Protein AF-A0A8T5KUJ0-F1 (afdb_monomer)

Secondary structure (DSSP, 8-state):
-HHHHHHHHHHHHHHH--HHHHHHHHHHSHHHHHHHHTTTSTTHHHHHHHHHHHHHHHHHHHHHHHHHHHHHHHHHHTT-

Radius of gyration: 16.42 Å; Cα contacts (8 Å, |Δi|>4): 21; chains: 1; bounding box: 32×23×53 Å

Sequence (80 aa):
MKGEEYEIKFWKEWLKGNLLEKHKLVKKLPLFKTCLKMKDTKAWKDSFDTLINGYFEDLESAVYTKVRIENKKEKSHKKK

Solvent-accessible surface area (backbone atoms only — not comparable to full-atom values): 4611 Å² total; per-residue (Å²): 120,80,67,66,59,49,52,51,51,48,50,55,49,49,75,72,36,53,76,69,50,37,53,54,52,53,64,68,36,69,67,44,56,57,49,63,75,48,60,90,41,93,63,33,64,66,53,46,52,54,51,51,51,52,51,50,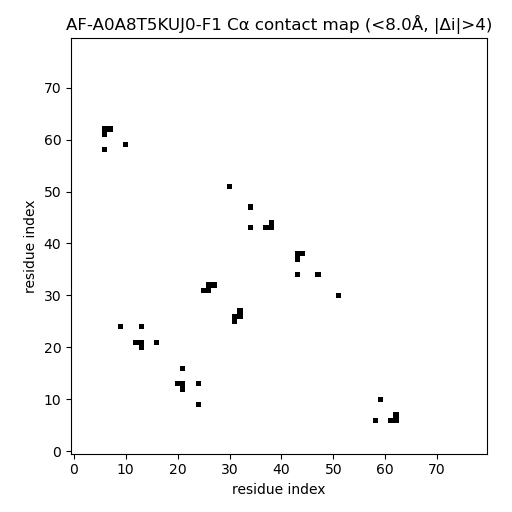52,52,48,48,53,52,43,52,53,48,56,52,50,50,55,55,52,52,59,62,61,76,73,114

pLDDT: mean 75.54, std 10.69, range [41.59, 86.94]

Structure (mmCIF, N/CA/C/O backbone):
data_AF-A0A8T5KUJ0-F1
#
_entry.id   AF-A0A8T5KUJ0-F1
#
loop_
_atom_site.group_PDB
_atom_site.id
_atom_site.type_symbol
_atom_site.label_atom_id
_atom_site.label_alt_id
_atom_site.label_comp_id
_atom_site.label_asym_id
_atom_site.label_entity_id
_atom_site.label_seq_id
_atom_site.pdbx_PDB_ins_code
_atom_site.Cartn_x
_atom_site.Cartn_y
_atom_site.Cartn_z
_atom_site.occupancy
_atom_site.B_iso_or_equiv
_atom_site.auth_seq_id
_atom_site.auth_comp_id
_atom_site.auth_asym_id
_atom_site.auth_atom_id
_atom_site.pdbx_PDB_model_num
ATOM 1 N N . MET A 1 1 ? 1.596 12.841 12.177 1.00 47.69 1 MET A N 1
ATOM 2 C CA . MET A 1 1 ? 0.210 13.236 11.850 1.00 47.69 1 MET A CA 1
ATOM 3 C C . MET A 1 1 ? -0.153 13.210 1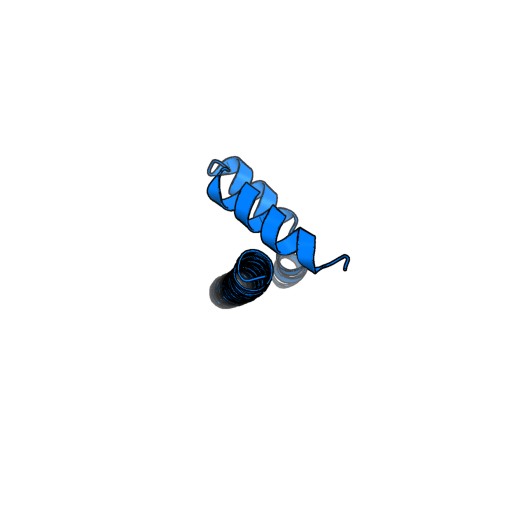0.359 1.00 47.69 1 MET A C 1
ATOM 5 O O . MET A 1 1 ? -1.222 12.707 10.073 1.00 47.69 1 MET A O 1
ATOM 9 N N . LYS A 1 2 ? 0.657 13.665 9.378 1.00 53.66 2 LYS A N 1
ATOM 10 C CA . LYS A 1 2 ? 0.231 13.621 7.947 1.00 53.66 2 LYS A CA 1
ATOM 11 C C . LYS A 1 2 ? 0.326 12.252 7.246 1.00 53.66 2 LYS A C 1
ATOM 13 O O . LYS A 1 2 ? -0.433 12.010 6.316 1.00 53.66 2 LYS A O 1
ATOM 18 N N . GLY A 1 3 ? 1.239 11.371 7.664 1.00 55.84 3 GLY A N 1
ATOM 19 C CA . GLY A 1 3 ? 1.369 10.029 7.071 1.00 55.84 3 GLY A CA 1
ATOM 20 C C . GLY A 1 3 ? 0.294 9.050 7.547 1.00 55.84 3 GLY A C 1
ATOM 21 O O . GLY A 1 3 ? -0.152 8.198 6.793 1.00 55.84 3 GLY A O 1
ATOM 22 N N . GLU A 1 4 ? -0.190 9.222 8.777 1.00 60.72 4 GLU A N 1
ATOM 23 C CA . GLU A 1 4 ? -0.957 8.181 9.459 1.00 60.72 4 GLU A CA 1
ATOM 24 C C . GLU A 1 4 ? -2.395 8.032 8.945 1.00 60.72 4 GLU A C 1
ATOM 26 O O . GLU A 1 4 ? -2.872 6.904 8.805 1.00 60.72 4 GLU A O 1
ATOM 31 N N . GLU A 1 5 ? -3.054 9.150 8.615 1.00 70.38 5 GLU A N 1
ATOM 32 C CA . GLU A 1 5 ? -4.375 9.177 7.966 1.00 70.38 5 GLU A CA 1
ATOM 33 C C . GLU A 1 5 ? -4.325 8.694 6.514 1.00 70.38 5 GLU A C 1
ATOM 35 O O . GLU A 1 5 ? -5.295 8.117 6.019 1.00 70.38 5 GLU A O 1
ATOM 40 N N . TYR A 1 6 ? -3.198 8.914 5.831 1.00 77.25 6 TYR A N 1
ATOM 41 C CA . TYR A 1 6 ? -3.035 8.525 4.435 1.00 77.25 6 TYR A CA 1
ATOM 42 C C . TYR A 1 6 ? -3.142 7.007 4.265 1.00 77.25 6 TYR A C 1
ATOM 44 O O . TYR A 1 6 ? -3.850 6.549 3.376 1.00 77.25 6 TYR A O 1
ATOM 52 N N . GLU A 1 7 ? -2.515 6.231 5.149 1.00 76.75 7 GLU A N 1
ATOM 53 C CA . GLU A 1 7 ? -2.462 4.765 5.061 1.00 76.75 7 GLU A CA 1
ATOM 54 C C . GLU A 1 7 ? -3.845 4.127 5.280 1.00 76.75 7 GLU A C 1
ATOM 56 O O . GLU A 1 7 ? -4.273 3.262 4.516 1.00 76.75 7 GLU A O 1
ATOM 61 N N . ILE A 1 8 ? -4.602 4.615 6.270 1.00 80.25 8 ILE A N 1
ATOM 62 C CA . ILE A 1 8 ? -5.968 4.139 6.546 1.00 80.25 8 ILE A CA 1
ATOM 63 C C . ILE A 1 8 ? -6.919 4.550 5.416 1.00 80.25 8 ILE A C 1
ATOM 65 O O . ILE A 1 8 ? -7.771 3.761 4.996 1.00 80.25 8 ILE A O 1
ATOM 69 N N . LYS A 1 9 ? -6.797 5.784 4.913 1.00 83.00 9 LYS A N 1
ATOM 70 C CA . LYS A 1 9 ? -7.611 6.271 3.796 1.00 83.00 9 LYS A CA 1
ATOM 71 C C . LYS A 1 9 ? -7.319 5.483 2.518 1.00 83.00 9 LYS A C 1
ATOM 73 O O . LYS A 1 9 ? -8.260 5.045 1.862 1.00 83.00 9 LYS A O 1
ATOM 78 N N . PHE A 1 10 ? -6.043 5.230 2.233 1.00 84.12 10 PHE A N 1
ATOM 79 C CA . PHE A 1 10 ? -5.600 4.407 1.114 1.00 84.12 10 PHE A CA 1
ATOM 80 C C . PHE A 1 10 ? -6.226 3.012 1.169 1.00 84.12 10 PHE A C 1
ATOM 82 O O . PHE A 1 10 ? -6.845 2.599 0.195 1.00 84.12 10 PHE A O 1
ATOM 89 N N . TRP A 1 11 ? -6.163 2.321 2.313 1.00 82.06 11 TRP A N 1
ATOM 90 C CA . TRP A 1 11 ? -6.772 0.995 2.464 1.00 82.06 11 TRP A CA 1
ATOM 91 C C . TRP A 1 11 ? -8.298 1.007 2.336 1.00 82.06 11 TRP A C 1
ATOM 93 O O . TRP A 1 11 ? -8.872 0.114 1.714 1.00 82.06 11 TRP A O 1
ATOM 103 N N . LYS A 1 12 ? -8.977 2.036 2.856 1.00 83.44 12 LYS A N 1
ATOM 104 C CA . LYS A 1 12 ? -10.430 2.197 2.674 1.00 83.44 12 LYS A CA 1
ATOM 105 C C . LYS A 1 12 ? -10.808 2.372 1.202 1.00 83.44 12 LYS A C 1
ATOM 107 O O . LYS A 1 12 ? -11.779 1.763 0.758 1.00 83.44 12 LYS A O 1
ATOM 112 N N . GLU A 1 13 ? -10.064 3.188 0.457 1.00 86.94 13 GLU A N 1
ATOM 113 C CA . GLU A 1 13 ? -10.276 3.380 -0.983 1.00 86.94 13 GLU A CA 1
ATOM 114 C C . GLU A 1 13 ? -9.876 2.126 -1.782 1.00 86.94 13 GLU A C 1
ATOM 116 O O . GLU A 1 13 ? -10.577 1.750 -2.716 1.00 86.94 13 GLU A O 1
ATOM 121 N N . TRP A 1 14 ? -8.819 1.417 -1.377 1.00 85.00 14 TRP A N 1
ATOM 122 C CA . TRP A 1 14 ? -8.375 0.163 -1.992 1.00 85.00 14 TRP A CA 1
ATOM 123 C C . TRP A 1 14 ? -9.413 -0.954 -1.862 1.00 85.00 14 TRP A C 1
ATOM 125 O O . TRP A 1 14 ? -9.722 -1.625 -2.845 1.00 85.00 14 TRP A O 1
ATOM 135 N N . LEU A 1 15 ? -9.985 -1.141 -0.669 1.00 82.81 15 LEU A N 1
ATOM 136 C CA . LEU A 1 15 ? -10.989 -2.177 -0.408 1.00 82.81 15 LEU A CA 1
ATOM 137 C C . LEU A 1 15 ? -12.325 -1.889 -1.104 1.00 82.81 15 LEU A C 1
ATOM 139 O O . LEU A 1 15 ? -12.999 -2.822 -1.534 1.00 82.81 15 LEU A O 1
ATOM 143 N N . LYS A 1 16 ? -12.706 -0.611 -1.227 1.00 86.12 16 LYS A N 1
ATOM 144 C CA . LYS A 1 16 ? -13.957 -0.190 -1.883 1.00 86.12 16 LYS A CA 1
ATOM 145 C C . LYS A 1 16 ? -13.829 -0.014 -3.397 1.00 86.12 16 LYS A C 1
ATOM 147 O O . LYS A 1 16 ? -14.836 -0.048 -4.098 1.00 86.12 16 LYS A O 1
ATOM 152 N N . GLY A 1 17 ? -12.615 0.205 -3.894 1.00 84.56 17 GLY A N 1
ATOM 153 C CA . GLY A 1 17 ? -12.354 0.505 -5.294 1.00 84.56 17 GLY A CA 1
ATOM 154 C C . GLY A 1 17 ? -12.530 -0.707 -6.207 1.00 84.56 17 GLY A C 1
ATOM 155 O O . GLY A 1 17 ? -12.128 -1.830 -5.891 1.00 84.56 17 GLY A O 1
ATOM 156 N N . ASN A 1 18 ? -13.076 -0.466 -7.398 1.00 85.94 18 ASN A N 1
ATOM 157 C CA . ASN A 1 18 ? -13.040 -1.442 -8.485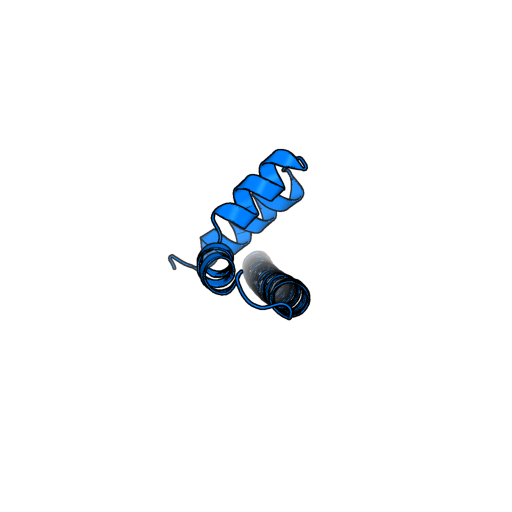 1.00 85.94 18 ASN A CA 1
ATOM 158 C C . ASN A 1 18 ? -11.614 -1.562 -9.074 1.00 85.94 18 ASN A C 1
ATOM 160 O O . ASN A 1 18 ? -10.702 -0.821 -8.704 1.00 85.94 18 ASN A O 1
ATOM 164 N N . LEU A 1 19 ? -11.403 -2.492 -10.011 1.00 80.69 19 LEU A N 1
ATOM 165 C CA . LEU A 1 19 ? -10.079 -2.743 -10.604 1.00 80.69 19 LEU A CA 1
ATOM 166 C C . LEU A 1 19 ? -9.433 -1.473 -11.203 1.00 80.69 19 LEU A C 1
ATOM 168 O O . LEU A 1 19 ? -8.226 -1.263 -11.075 1.00 80.69 19 LEU A O 1
ATOM 172 N N . LEU A 1 20 ? -10.237 -0.596 -11.813 1.00 83.62 20 LEU A N 1
ATOM 173 C CA . LEU A 1 20 ? -9.773 0.659 -12.407 1.00 83.62 20 LEU A CA 1
ATOM 174 C C . LEU A 1 20 ? -9.330 1.667 -11.334 1.00 83.62 20 LEU A C 1
ATOM 176 O O . LEU A 1 20 ? -8.301 2.327 -11.483 1.00 83.62 20 LEU A O 1
ATOM 180 N N . GLU A 1 21 ? -10.098 1.780 -10.253 1.00 84.88 21 GLU A N 1
ATOM 181 C CA . GLU A 1 21 ? -9.808 2.648 -9.108 1.00 84.88 21 GLU A CA 1
ATOM 182 C C . GLU A 1 21 ? -8.533 2.201 -8.392 1.00 84.88 21 GLU A C 1
ATOM 184 O O . GLU A 1 21 ? -7.642 3.015 -8.147 1.00 84.88 21 GLU A O 1
ATOM 189 N N . LYS A 1 22 ? -8.390 0.890 -8.167 1.00 83.88 22 LYS A N 1
ATOM 190 C CA . LYS A 1 22 ? -7.174 0.272 -7.623 1.00 83.88 22 LYS A CA 1
ATOM 191 C C . LYS A 1 22 ? -5.957 0.612 -8.475 1.00 83.88 22 LYS A C 1
ATOM 193 O O . LYS A 1 22 ? -4.954 1.099 -7.961 1.00 83.88 22 LYS A O 1
ATOM 198 N N . HIS A 1 23 ? -6.056 0.469 -9.795 1.00 83.19 23 HIS A N 1
ATOM 199 C CA . HIS A 1 23 ? -4.954 0.812 -10.692 1.00 83.19 23 HIS A CA 1
ATOM 200 C C . HIS A 1 23 ? -4.588 2.310 -10.641 1.00 83.19 23 HIS A C 1
ATOM 202 O O . HIS A 1 23 ? -3.408 2.666 -10.673 1.00 83.19 23 HIS A O 1
ATOM 208 N N . LYS A 1 24 ? -5.576 3.207 -10.509 1.00 84.69 24 LYS A N 1
ATOM 209 C CA . LYS A 1 24 ? -5.333 4.647 -10.304 1.00 84.69 24 LYS A CA 1
ATOM 210 C C . LYS A 1 24 ? -4.676 4.939 -8.950 1.00 84.69 24 LYS A C 1
ATOM 212 O O . LYS A 1 24 ? -3.823 5.823 -8.887 1.00 84.69 24 LYS A O 1
ATOM 217 N N . LEU A 1 25 ? -5.053 4.218 -7.894 1.00 84.56 25 LEU A N 1
ATOM 218 C CA . LEU A 1 25 ? -4.455 4.318 -6.560 1.00 84.56 25 LEU A CA 1
ATOM 219 C C . LEU A 1 25 ? -2.983 3.897 -6.573 1.00 84.56 25 LEU A C 1
ATOM 221 O O . LEU A 1 25 ? -2.141 4.689 -6.152 1.00 84.56 25 LEU A O 1
ATOM 225 N N . VAL A 1 26 ? -2.651 2.729 -7.141 1.00 82.19 26 VAL A N 1
ATOM 226 C CA . VAL A 1 26 ? -1.250 2.273 -7.260 1.00 82.19 26 VAL A CA 1
ATOM 227 C C . VAL A 1 26 ? -0.411 3.285 -8.038 1.00 82.19 26 VAL A C 1
ATOM 229 O O . VAL A 1 26 ? 0.691 3.624 -7.620 1.00 82.19 26 VAL A O 1
ATOM 232 N N . LYS A 1 27 ? -0.945 3.857 -9.126 1.00 81.06 27 LYS A N 1
ATOM 233 C CA . LYS A 1 27 ? -0.241 4.880 -9.921 1.00 81.06 27 LYS A CA 1
ATOM 234 C C . LYS A 1 27 ? 0.109 6.152 -9.146 1.00 81.06 27 LYS A C 1
ATOM 236 O O . LYS A 1 27 ? 1.041 6.859 -9.529 1.00 81.06 27 LYS A O 1
ATOM 241 N N . LYS A 1 28 ? -0.641 6.472 -8.089 1.00 82.38 28 LYS A N 1
ATOM 242 C CA . LYS A 1 28 ? -0.372 7.629 -7.226 1.00 82.38 28 LYS A CA 1
ATOM 243 C C . LYS A 1 28 ? 0.707 7.343 -6.181 1.00 82.38 28 LYS A C 1
ATOM 245 O O . LYS A 1 28 ? 1.212 8.299 -5.595 1.00 82.38 28 LYS A O 1
ATOM 250 N N . LEU A 1 29 ? 1.075 6.078 -5.959 1.00 81.62 29 LEU A N 1
ATOM 251 C CA . LEU A 1 29 ? 2.085 5.720 -4.971 1.00 81.62 29 LEU A CA 1
ATOM 252 C C . LEU A 1 29 ? 3.462 6.274 -5.372 1.00 81.62 29 LEU A C 1
ATOM 254 O O . LEU A 1 29 ? 3.872 6.155 -6.532 1.00 81.62 29 LEU A O 1
ATOM 258 N N . PRO A 1 30 ? 4.219 6.845 -4.421 1.00 75.81 30 PRO A N 1
ATOM 259 C CA . PRO A 1 30 ? 5.568 7.338 -4.689 1.00 75.81 30 PRO A CA 1
ATOM 260 C C . PRO A 1 30 ? 6.500 6.213 -5.161 1.00 75.81 30 PRO A C 1
ATOM 262 O O . PRO A 1 30 ? 7.279 6.420 -6.089 1.00 75.81 30 PRO A O 1
ATOM 265 N N . LEU A 1 31 ? 6.341 5.001 -4.615 1.00 76.62 31 LEU A N 1
ATOM 266 C CA . LEU A 1 31 ? 7.055 3.800 -5.056 1.00 76.62 31 LEU A CA 1
ATOM 267 C C . LEU A 1 31 ? 6.814 3.477 -6.531 1.00 76.62 31 LEU A C 1
ATOM 269 O O . LEU A 1 31 ? 7.758 3.136 -7.237 1.00 76.62 31 LEU A O 1
ATOM 273 N N . PHE A 1 32 ? 5.589 3.663 -7.031 1.00 78.94 32 PHE A N 1
ATOM 274 C CA . PHE A 1 32 ? 5.270 3.408 -8.435 1.00 78.94 32 PHE A CA 1
ATOM 275 C C . PHE A 1 32 ? 6.032 4.350 -9.375 1.00 78.94 32 PHE A C 1
ATOM 277 O O . PHE A 1 32 ? 6.558 3.917 -10.399 1.00 78.94 32 PHE A O 1
ATOM 284 N N . LYS A 1 33 ? 6.164 5.633 -9.009 1.00 75.94 33 LYS A N 1
ATOM 285 C CA . LYS A 1 33 ? 6.967 6.602 -9.777 1.00 75.94 33 LYS A CA 1
ATOM 286 C C . LYS A 1 33 ? 8.449 6.239 -9.785 1.00 75.94 33 LYS A C 1
ATOM 288 O O . LYS A 1 33 ? 9.095 6.371 -10.821 1.00 75.94 33 LYS A O 1
ATOM 293 N N . THR A 1 34 ? 8.982 5.791 -8.650 1.00 75.19 34 THR A N 1
ATOM 294 C CA . THR A 1 34 ? 10.376 5.344 -8.543 1.00 75.19 34 THR A CA 1
ATOM 295 C C . THR A 1 34 ? 10.608 4.084 -9.371 1.00 75.19 34 THR A C 1
ATOM 297 O O . THR A 1 34 ? 11.580 4.013 -10.117 1.00 75.19 34 THR A O 1
ATOM 300 N N . CYS A 1 35 ? 9.667 3.140 -9.343 1.00 73.12 35 CYS A N 1
ATOM 301 C CA . CYS A 1 35 ? 9.732 1.931 -10.150 1.00 73.12 35 CYS A CA 1
ATOM 302 C C . CYS A 1 35 ? 9.646 2.232 -11.647 1.00 73.12 35 CYS A C 1
ATOM 304 O O . CYS A 1 35 ? 10.436 1.686 -12.406 1.00 73.12 35 CYS A O 1
ATOM 306 N N . LEU A 1 36 ? 8.775 3.141 -12.097 1.00 75.56 36 LEU A N 1
ATOM 307 C CA . LEU A 1 36 ? 8.699 3.526 -13.514 1.00 75.56 36 LEU A CA 1
ATOM 308 C C . LEU A 1 36 ? 10.036 4.025 -14.082 1.00 75.56 36 LEU A C 1
ATOM 310 O O . LEU A 1 36 ? 10.302 3.809 -15.261 1.00 75.56 36 LEU A O 1
ATOM 314 N N . LYS A 1 37 ? 10.885 4.652 -13.259 1.00 75.25 37 LYS A N 1
ATOM 315 C CA . LYS A 1 37 ? 12.224 5.099 -13.675 1.00 75.25 37 LYS A CA 1
ATOM 316 C C . LYS A 1 37 ? 13.214 3.947 -13.882 1.00 75.25 37 LYS A C 1
ATOM 318 O O . LYS A 1 37 ? 14.194 4.131 -14.587 1.00 75.25 37 LYS A O 1
ATOM 323 N N . MET A 1 38 ? 12.959 2.776 -13.297 1.00 70.25 38 MET A N 1
ATOM 324 C CA . MET A 1 38 ? 13.819 1.586 -13.389 1.00 70.25 38 MET A CA 1
ATOM 325 C C . MET A 1 38 ? 13.354 0.572 -14.451 1.00 70.25 38 MET A C 1
ATOM 327 O O . MET A 1 38 ? 13.932 -0.511 -14.558 1.00 70.25 38 MET A O 1
ATOM 331 N N . LYS A 1 39 ? 12.317 0.916 -15.233 1.00 67.56 39 LYS A N 1
ATOM 332 C CA . LYS A 1 39 ? 11.617 0.028 -16.182 1.00 67.56 39 LYS A CA 1
ATOM 333 C C . LYS A 1 39 ? 12.517 -0.616 -17.249 1.00 67.56 39 LYS A C 1
ATOM 335 O O . LYS A 1 39 ? 12.137 -1.633 -17.818 1.00 67.56 39 LYS A O 1
ATOM 340 N N . ASP A 1 40 ? 13.698 -0.060 -17.496 1.00 68.12 40 ASP A N 1
ATOM 341 C CA . ASP A 1 40 ? 14.625 -0.514 -18.541 1.00 68.12 40 ASP A CA 1
ATOM 342 C C . ASP A 1 40 ? 15.400 -1.803 -18.209 1.00 68.12 40 ASP A C 1
ATOM 344 O O . ASP A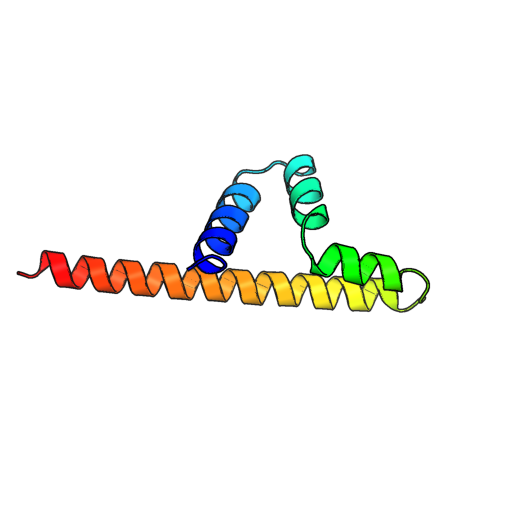 1 40 ? 16.115 -2.343 -19.048 1.00 68.12 40 ASP A O 1
ATOM 348 N N . THR A 1 41 ? 15.262 -2.348 -16.999 1.00 69.69 41 THR A N 1
ATOM 349 C CA . THR A 1 41 ? 15.968 -3.580 -16.615 1.00 69.69 41 THR A CA 1
ATOM 350 C C . THR A 1 41 ? 15.094 -4.819 -16.809 1.00 69.69 41 THR A C 1
ATOM 352 O O . THR A 1 41 ? 13.943 -4.866 -16.395 1.00 69.69 41 THR A O 1
ATOM 355 N N . LYS A 1 42 ? 15.643 -5.891 -17.396 1.00 70.38 42 LYS A N 1
ATOM 356 C CA . LYS A 1 42 ? 14.928 -7.175 -17.573 1.00 70.38 42 LYS A CA 1
ATOM 357 C C . LYS A 1 42 ? 14.464 -7.787 -16.235 1.00 70.38 42 LYS A C 1
ATOM 359 O O . LYS A 1 42 ? 13.459 -8.485 -16.199 1.00 70.38 42 LYS A O 1
ATOM 364 N N . ALA A 1 43 ? 15.161 -7.459 -15.143 1.00 71.25 43 ALA A N 1
ATOM 365 C CA . ALA A 1 43 ? 14.833 -7.831 -13.762 1.00 71.25 43 ALA A CA 1
ATOM 366 C C . ALA A 1 43 ? 13.801 -6.905 -13.082 1.00 71.25 43 ALA A C 1
ATOM 368 O O . ALA A 1 43 ? 13.405 -7.144 -11.940 1.00 71.25 43 ALA A O 1
ATOM 369 N N . TRP A 1 44 ? 13.360 -5.845 -13.769 1.00 74.25 44 TRP A N 1
ATOM 370 C CA . TRP A 1 44 ? 12.454 -4.838 -13.226 1.00 74.25 44 TRP A CA 1
ATOM 371 C C . TRP A 1 44 ? 11.136 -5.435 -12.756 1.00 74.25 44 TRP A C 1
ATOM 373 O O . TRP A 1 44 ? 10.630 -5.041 -11.715 1.00 74.25 44 TRP A O 1
ATOM 383 N N . LYS A 1 45 ? 10.582 -6.384 -13.515 1.00 72.12 45 LYS A N 1
ATOM 384 C CA . LYS A 1 45 ? 9.248 -6.924 -13.250 1.00 72.12 45 LYS A CA 1
ATOM 385 C C . LYS A 1 45 ? 9.210 -7.749 -11.960 1.00 72.12 45 LYS A C 1
ATOM 387 O O . LYS A 1 45 ? 8.348 -7.499 -11.129 1.00 72.12 45 LYS A O 1
ATOM 392 N N . ASP A 1 46 ? 10.180 -8.642 -11.763 1.00 77.88 46 ASP A N 1
ATOM 393 C CA . ASP A 1 46 ? 10.330 -9.428 -10.528 1.00 77.88 46 ASP A CA 1
ATOM 394 C C . ASP A 1 46 ? 10.632 -8.546 -9.310 1.00 77.88 46 ASP A C 1
ATOM 396 O O . ASP A 1 46 ? 10.042 -8.702 -8.238 1.00 77.88 46 ASP A O 1
AT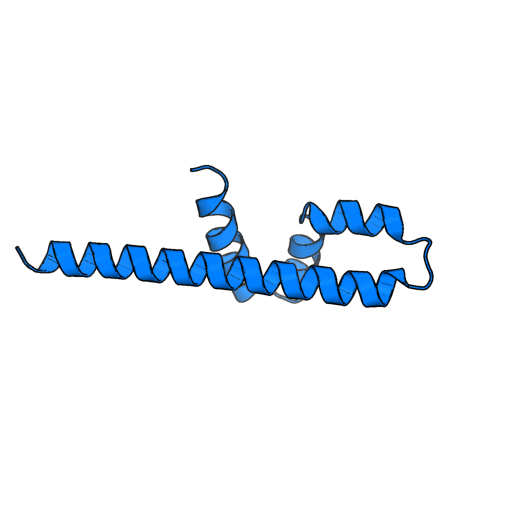OM 400 N N . SER A 1 47 ? 11.518 -7.563 -9.490 1.00 78.94 47 SER A N 1
ATOM 401 C CA . SER A 1 47 ? 11.857 -6.613 -8.426 1.00 78.94 47 SER A CA 1
ATOM 402 C C . SER A 1 47 ? 10.665 -5.722 -8.067 1.00 78.94 47 SER A C 1
ATOM 404 O O . SER A 1 47 ? 10.452 -5.413 -6.899 1.00 78.94 47 SER A O 1
ATOM 406 N N . PHE A 1 48 ? 9.863 -5.332 -9.060 1.00 80.19 48 PHE A N 1
ATOM 407 C CA . PHE A 1 48 ? 8.655 -4.537 -8.877 1.00 80.19 48 PHE A CA 1
ATOM 408 C C . PHE A 1 48 ? 7.588 -5.298 -8.098 1.00 80.19 48 PHE A C 1
ATOM 410 O O . PHE A 1 48 ? 7.019 -4.730 -7.171 1.00 80.19 48 PHE A O 1
ATOM 417 N N . ASP A 1 49 ? 7.337 -6.561 -8.446 1.00 81.62 49 ASP A N 1
ATOM 418 C CA . ASP A 1 49 ? 6.338 -7.381 -7.757 1.00 81.62 49 ASP A CA 1
ATOM 419 C C . ASP A 1 49 ? 6.710 -7.551 -6.279 1.00 81.62 49 ASP A C 1
ATOM 421 O O . ASP A 1 49 ? 5.913 -7.259 -5.390 1.00 81.62 49 ASP A O 1
ATOM 425 N N . THR A 1 50 ? 7.981 -7.869 -6.013 1.00 84.44 50 THR A N 1
ATOM 426 C CA . THR A 1 50 ? 8.516 -8.004 -4.650 1.00 84.44 50 THR A CA 1
ATOM 427 C C . THR A 1 50 ? 8.410 -6.696 -3.856 1.00 84.44 50 THR A C 1
ATOM 429 O O . THR A 1 50 ? 7.955 -6.696 -2.714 1.00 84.44 50 THR A O 1
ATOM 432 N N . LEU A 1 51 ? 8.786 -5.560 -4.458 1.00 82.75 51 LEU A N 1
ATOM 433 C CA . LEU A 1 51 ? 8.723 -4.242 -3.814 1.00 82.75 51 LEU A CA 1
ATOM 434 C C . LEU A 1 51 ? 7.290 -3.792 -3.525 1.00 82.75 51 LEU A C 1
ATOM 436 O O . LEU A 1 51 ? 7.026 -3.202 -2.478 1.00 82.75 51 LEU A O 1
AT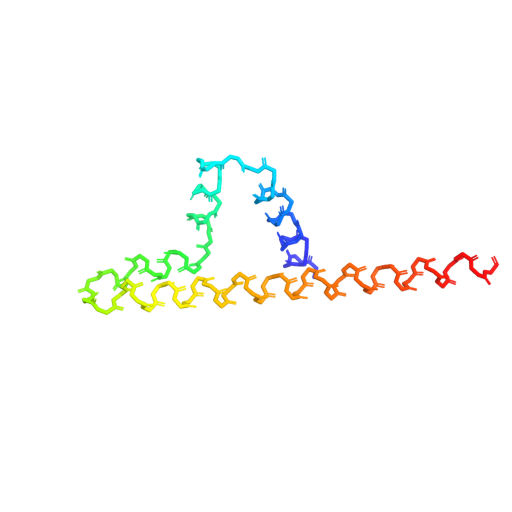OM 440 N N . ILE A 1 52 ? 6.371 -4.030 -4.461 1.00 82.19 52 ILE A N 1
ATOM 441 C CA . ILE A 1 52 ? 4.963 -3.675 -4.293 1.00 82.19 52 ILE A CA 1
ATOM 442 C C . ILE A 1 52 ? 4.340 -4.540 -3.204 1.00 82.19 52 ILE A C 1
ATOM 444 O O . ILE A 1 52 ? 3.701 -3.981 -2.316 1.00 82.19 52 ILE A O 1
ATOM 448 N N . ASN A 1 53 ? 4.563 -5.855 -3.228 1.00 84.50 53 ASN A N 1
ATOM 449 C CA . ASN A 1 53 ? 4.033 -6.759 -2.209 1.00 84.50 53 ASN A CA 1
ATOM 450 C C . ASN A 1 53 ? 4.527 -6.360 -0.814 1.00 84.50 53 ASN A C 1
ATOM 452 O O . ASN A 1 53 ? 3.698 -6.096 0.053 1.00 84.50 53 ASN A O 1
ATOM 456 N N . GLY A 1 54 ? 5.837 -6.145 -0.640 1.00 86.00 54 GLY A N 1
ATOM 457 C CA . GLY A 1 54 ? 6.387 -5.696 0.641 1.00 86.00 54 GLY A CA 1
ATOM 458 C C . GLY A 1 54 ? 5.811 -4.354 1.109 1.00 86.00 54 GLY A C 1
ATOM 459 O O . GLY A 1 54 ? 5.472 -4.196 2.277 1.00 86.00 54 GLY A O 1
ATOM 460 N N . TYR A 1 55 ? 5.606 -3.396 0.199 1.00 84.50 55 TYR A N 1
ATOM 461 C CA . TYR A 1 55 ? 4.975 -2.120 0.550 1.00 84.50 55 TYR A CA 1
ATOM 462 C C . TYR A 1 55 ? 3.515 -2.273 1.002 1.00 84.50 55 TYR A C 1
ATOM 464 O O . TYR A 1 55 ? 3.074 -1.570 1.913 1.00 84.50 55 TYR A O 1
ATOM 472 N N . PHE A 1 56 ? 2.754 -3.172 0.371 1.00 84.62 56 PHE A N 1
ATOM 473 C CA . PHE A 1 56 ? 1.388 -3.475 0.794 1.00 84.62 56 PHE A CA 1
ATOM 474 C C . PHE A 1 56 ? 1.355 -4.189 2.149 1.00 84.62 56 PHE A C 1
ATOM 476 O O . PHE A 1 56 ? 0.503 -3.844 2.966 1.00 84.62 56 PHE A O 1
ATOM 483 N N . GLU A 1 57 ? 2.281 -5.111 2.414 1.00 86.62 57 GLU A N 1
ATOM 484 C CA . GLU A 1 57 ? 2.413 -5.781 3.714 1.00 86.62 57 GLU A CA 1
ATOM 485 C C . GLU A 1 57 ? 2.743 -4.786 4.839 1.00 86.62 57 GLU A C 1
ATOM 487 O O . GLU A 1 57 ? 2.089 -4.791 5.885 1.00 86.62 57 GLU A O 1
ATOM 492 N N . ASP A 1 58 ? 3.688 -3.869 4.609 1.00 84.88 58 ASP A N 1
ATOM 493 C CA . ASP A 1 58 ? 4.027 -2.806 5.565 1.00 84.88 58 ASP A CA 1
ATOM 494 C C . ASP A 1 58 ? 2.825 -1.892 5.841 1.00 84.88 58 ASP A C 1
ATOM 496 O O . ASP A 1 58 ? 2.482 -1.613 6.994 1.00 84.88 58 ASP A O 1
ATOM 500 N N . LEU A 1 59 ? 2.130 -1.467 4.780 1.00 82.31 59 LEU A N 1
ATOM 501 C CA . LEU A 1 59 ? 0.919 -0.658 4.895 1.00 82.31 59 LEU A CA 1
ATOM 502 C C . LEU A 1 59 ? -0.189 -1.381 5.667 1.00 82.31 59 LEU A C 1
ATOM 504 O O . LEU A 1 59 ? -0.893 -0.758 6.463 1.00 82.31 59 LEU A O 1
ATOM 508 N N . GLU A 1 60 ? -0.396 -2.670 5.404 1.00 84.38 60 GLU A N 1
ATOM 509 C CA . GLU A 1 60 ? -1.388 -3.485 6.104 1.00 84.38 60 GLU A CA 1
ATOM 510 C C . GLU A 1 60 ? -1.051 -3.575 7.599 1.00 84.38 60 GLU A C 1
ATOM 512 O O . GLU A 1 60 ? -1.889 -3.270 8.454 1.00 84.38 60 GLU A O 1
ATOM 517 N N . SER A 1 61 ? 0.200 -3.908 7.919 1.00 85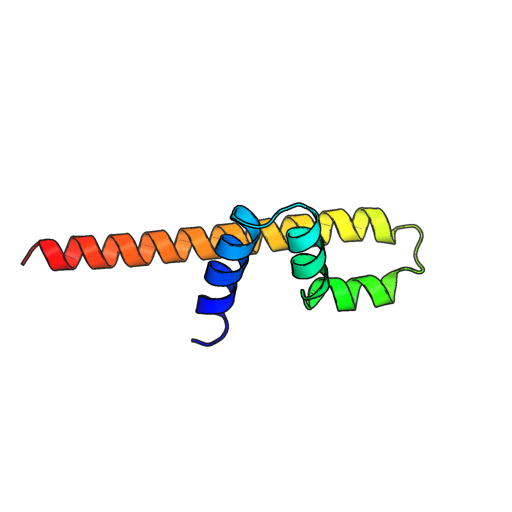.62 61 SER A N 1
ATOM 518 C CA . SER A 1 61 ? 0.708 -4.002 9.290 1.00 85.62 61 SER A CA 1
ATOM 519 C C . SER A 1 61 ? 0.566 -2.680 10.055 1.00 85.62 61 SER A C 1
ATOM 521 O O . SER A 1 61 ? 0.116 -2.654 11.211 1.00 85.62 61 SER A O 1
ATOM 523 N N . ALA A 1 62 ? 0.861 -1.554 9.399 1.00 83.50 62 ALA 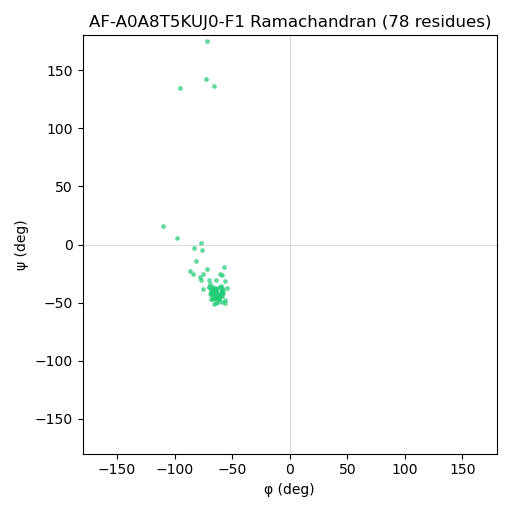A N 1
ATOM 524 C CA . ALA A 1 62 ? 0.703 -0.224 9.971 1.00 83.50 62 ALA A CA 1
ATOM 525 C C . ALA A 1 62 ? -0.768 0.104 10.277 1.00 83.50 62 ALA A C 1
ATOM 527 O O . ALA A 1 62 ? -1.077 0.635 11.351 1.00 83.50 62 ALA A O 1
ATOM 528 N N . VAL A 1 63 ? -1.695 -0.248 9.379 1.00 82.62 63 VAL A N 1
ATOM 529 C CA . VAL A 1 63 ? -3.138 -0.082 9.612 1.00 82.62 63 VAL A CA 1
ATOM 530 C C . VAL A 1 63 ? -3.623 -0.973 10.754 1.00 82.62 63 VAL A C 1
ATOM 532 O O . VAL A 1 63 ? -4.298 -0.470 11.656 1.00 82.62 63 VAL A O 1
ATOM 535 N N . TYR A 1 64 ? -3.247 -2.255 10.790 1.00 80.62 64 TYR A N 1
ATOM 536 C CA . TYR A 1 64 ? -3.619 -3.154 11.889 1.00 80.62 64 TYR A CA 1
ATOM 537 C C . TYR A 1 64 ? -3.117 -2.653 13.240 1.00 80.62 64 TYR A C 1
ATOM 539 O O . TYR A 1 64 ? -3.869 -2.642 14.219 1.00 80.62 64 TYR A O 1
ATOM 547 N N . THR A 1 65 ? -1.864 -2.202 13.300 1.00 81.69 65 THR A N 1
ATOM 548 C CA . THR A 1 65 ? -1.269 -1.664 14.526 1.00 81.69 65 THR A CA 1
ATOM 549 C C . THR A 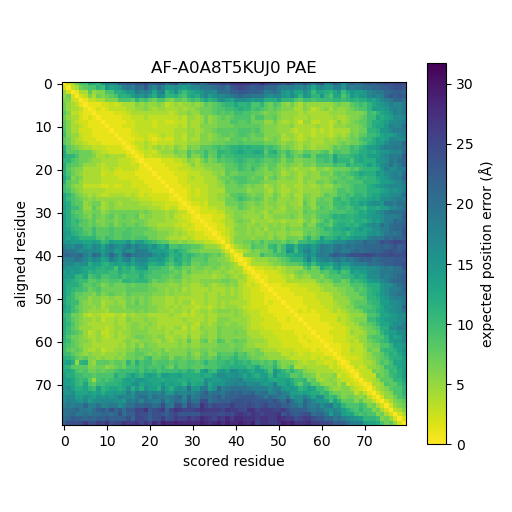1 65 ? -2.052 -0.452 15.027 1.00 81.69 65 THR A C 1
ATOM 551 O O . THR A 1 65 ? -2.393 -0.386 16.210 1.00 81.69 65 THR A O 1
ATOM 554 N N . LYS A 1 66 ? -2.430 0.469 14.133 1.00 76.31 66 LYS A N 1
ATOM 555 C CA . LYS A 1 66 ? -3.224 1.657 14.483 1.00 76.31 66 LYS A CA 1
ATOM 556 C C . LYS A 1 66 ? -4.625 1.304 14.962 1.00 76.31 66 LYS A C 1
ATOM 558 O O . LYS A 1 66 ? -5.000 1.703 16.062 1.00 76.31 66 LYS A O 1
ATOM 563 N N . VAL A 1 67 ? -5.357 0.486 14.206 1.00 75.44 67 VAL A N 1
ATOM 564 C CA . VAL A 1 67 ? -6.712 0.046 14.577 1.00 75.44 67 VAL A CA 1
ATOM 565 C C . VAL A 1 67 ? -6.697 -0.689 15.921 1.00 75.44 67 VAL A C 1
ATOM 567 O O . VAL A 1 67 ? -7.602 -0.521 16.743 1.00 75.44 67 VAL A O 1
ATOM 570 N N . ARG A 1 68 ? -5.652 -1.478 16.196 1.00 74.75 68 ARG A N 1
ATOM 571 C CA . ARG A 1 68 ? -5.473 -2.159 17.483 1.00 74.75 68 ARG A CA 1
ATOM 572 C C . ARG A 1 68 ? -5.205 -1.176 18.626 1.00 74.75 68 ARG A C 1
ATOM 574 O O . ARG A 1 68 ? -5.758 -1.364 19.710 1.00 74.75 68 ARG A O 1
ATOM 581 N N . ILE A 1 69 ? -4.391 -0.141 18.409 1.00 74.00 69 ILE A N 1
ATOM 582 C CA . ILE A 1 69 ? -4.123 0.912 19.405 1.00 74.00 69 ILE A CA 1
ATOM 583 C C . ILE A 1 69 ? -5.390 1.728 19.693 1.00 74.00 69 ILE A C 1
ATOM 585 O O . ILE A 1 69 ? -5.703 1.956 20.863 1.00 74.00 69 ILE A O 1
ATOM 589 N N . GLU A 1 70 ? -6.143 2.127 18.665 1.00 69.56 70 GLU A N 1
ATOM 590 C CA . GLU A 1 70 ? -7.403 2.866 18.820 1.00 69.56 70 GLU A CA 1
ATOM 591 C C . GLU A 1 70 ? -8.447 2.050 19.592 1.00 69.56 70 GLU A C 1
ATOM 593 O O . GLU A 1 70 ? -8.980 2.525 20.597 1.00 69.56 70 GLU A O 1
ATOM 598 N N . ASN A 1 71 ? -8.640 0.775 19.236 1.00 67.81 71 ASN A N 1
ATOM 599 C CA . ASN A 1 71 ? -9.530 -0.127 19.976 1.00 67.81 71 ASN A CA 1
ATOM 600 C C . ASN A 1 71 ? -9.112 -0.306 21.443 1.00 67.81 71 ASN A C 1
ATOM 602 O O . ASN A 1 71 ? -9.960 -0.441 22.329 1.00 67.81 71 ASN A O 1
ATOM 606 N N . LYS A 1 72 ? -7.804 -0.317 21.728 1.00 66.94 72 LYS A N 1
ATOM 607 C CA . LYS A 1 72 ? -7.294 -0.429 23.101 1.00 66.94 72 LYS A CA 1
ATOM 608 C C . LYS A 1 72 ? -7.558 0.850 23.904 1.00 66.94 72 LYS A C 1
ATOM 610 O O . LYS A 1 72 ? -7.901 0.753 25.079 1.00 66.94 72 LYS A O 1
ATOM 615 N N . LYS A 1 73 ? -7.464 2.031 23.281 1.00 61.47 73 LYS A N 1
ATOM 616 C CA . LYS A 1 73 ? -7.802 3.324 23.907 1.00 61.47 73 LYS A CA 1
ATOM 617 C C . LYS A 1 73 ? -9.304 3.474 24.173 1.00 61.47 73 LYS A C 1
ATOM 619 O O . LYS A 1 73 ? -9.663 3.970 25.242 1.00 61.47 73 LYS A O 1
ATOM 624 N N . GLU A 1 74 ? -10.163 3.008 23.264 1.00 59.03 74 GLU A N 1
ATOM 625 C CA . GLU A 1 74 ? -11.624 3.061 23.430 1.00 59.03 74 GLU A CA 1
ATOM 626 C C . GLU A 1 74 ? -12.101 2.155 24.582 1.00 59.03 74 GLU A C 1
ATOM 628 O O . GLU A 1 74 ? -12.897 2.571 25.427 1.00 59.03 74 GLU A O 1
ATOM 633 N N . LYS A 1 75 ? -11.544 0.941 24.694 1.00 59.53 75 LYS A N 1
ATOM 634 C CA . LYS A 1 75 ? -11.854 0.016 25.801 1.00 59.53 75 LYS A CA 1
ATOM 635 C C . LYS A 1 75 ? -11.426 0.542 27.173 1.00 59.53 75 LYS A C 1
ATOM 637 O O . LYS A 1 75 ? -12.081 0.226 28.163 1.00 59.53 75 LYS A O 1
ATOM 642 N N . SER A 1 76 ? -10.365 1.345 27.244 1.00 56.53 76 SER A N 1
ATOM 643 C CA . SER A 1 76 ? -9.928 1.977 28.496 1.00 56.53 76 SER A CA 1
ATOM 644 C C . SER A 1 76 ? -10.811 3.157 28.917 1.00 56.53 76 SER A C 1
ATOM 646 O O . SER A 1 76 ? -10.893 3.442 30.106 1.00 56.53 76 SER A O 1
ATOM 648 N N . HIS A 1 77 ? -11.497 3.820 27.977 1.00 50.38 77 HIS A N 1
ATOM 649 C CA . HIS A 1 77 ? -12.412 4.930 28.283 1.00 50.38 77 HIS A CA 1
ATOM 650 C C . HIS A 1 77 ? -13.821 4.469 28.675 1.00 50.38 77 HIS A C 1
ATOM 652 O O . HIS A 1 77 ? -14.482 5.156 29.440 1.00 50.38 77 HIS A O 1
ATOM 658 N N . LYS A 1 78 ? -14.268 3.286 28.233 1.00 52.53 78 LYS A N 1
ATOM 659 C CA . LYS A 1 78 ? -15.554 2.686 28.652 1.00 52.53 78 LYS A CA 1
ATOM 660 C C . LYS A 1 78 ? -15.534 2.043 30.050 1.00 52.53 78 LYS A C 1
ATOM 662 O O . LYS A 1 78 ? -16.530 1.460 30.459 1.00 52.53 78 LYS A O 1
ATOM 667 N N . LYS A 1 79 ? -14.403 2.097 30.763 1.00 48.41 79 LYS A N 1
ATOM 668 C CA . LYS A 1 79 ? -14.204 1.455 32.076 1.00 48.41 79 LYS A CA 1
ATOM 669 C C . LYS A 1 79 ? -14.105 2.438 33.255 1.00 48.41 79 LYS A C 1
ATOM 671 O O . LYS A 1 79 ? -13.636 2.035 34.316 1.00 48.41 79 LYS A O 1
ATOM 676 N N . LYS A 1 80 ? -14.515 3.695 33.077 1.00 41.59 80 LYS A N 1
ATOM 677 C CA . LYS A 1 80 ? -14.562 4.710 34.137 1.00 41.59 80 LYS A CA 1
ATOM 678 C C . LYS A 1 80 ? -15.983 5.186 34.373 1.00 41.59 80 LYS A C 1
ATOM 680 O O . LYS A 1 80 ? -16.688 5.374 33.360 1.00 41.59 80 LYS A O 1
#

Mean predicted aligned error: 9.18 Å

Foldseek 3Di:
DVVLVVLVVLVVQCVPDDPVSVVVSCCPDPLVVVLVVVVPDPCSVVVSVVVVVVVVVVSVVSNVVVVVVVVVVVVVVVPD